Protein AF-A0A1H8ME85-F1 (afdb_monomer)

Structure (mmCIF, N/CA/C/O backbone):
data_AF-A0A1H8ME85-F1
#
_entry.id   AF-A0A1H8ME85-F1
#
loop_
_atom_site.group_PDB
_atom_site.id
_atom_site.type_symbol
_atom_site.label_atom_id
_atom_site.label_alt_id
_atom_site.label_comp_id
_atom_site.label_asym_id
_atom_site.label_entity_id
_atom_site.label_seq_id
_atom_site.pdbx_PDB_ins_code
_atom_site.Cartn_x
_atom_site.Cartn_y
_atom_site.Cartn_z
_atom_site.occupancy
_atom_site.B_iso_or_equiv
_atom_site.auth_seq_id
_atom_site.auth_comp_id
_atom_site.auth_asym_id
_atom_site.auth_atom_id
_atom_site.pdbx_PDB_model_num
ATOM 1 N N . MET A 1 1 ? 3.059 1.669 -31.677 1.00 56.84 1 MET A N 1
ATOM 2 C CA . MET A 1 1 ? 3.477 2.991 -31.169 1.00 56.84 1 MET A CA 1
ATOM 3 C C . MET A 1 1 ? 4.000 2.761 -29.762 1.00 56.84 1 MET A C 1
ATOM 5 O O . MET A 1 1 ? 3.225 2.291 -28.941 1.00 56.84 1 MET A O 1
ATOM 9 N N . MET A 1 2 ? 5.300 2.933 -29.513 1.00 69.56 2 MET A N 1
ATOM 10 C CA . MET A 1 2 ? 5.814 2.888 -28.139 1.00 69.56 2 MET A CA 1
ATOM 11 C C . MET A 1 2 ? 5.448 4.211 -27.466 1.00 69.56 2 MET A C 1
ATOM 13 O O . MET A 1 2 ? 5.669 5.266 -28.057 1.00 69.56 2 MET A O 1
ATOM 17 N N . LEU A 1 3 ? 4.820 4.142 -26.291 1.00 78.06 3 LEU A N 1
ATOM 18 C CA . LEU A 1 3 ? 4.592 5.320 -25.459 1.00 78.06 3 LEU A CA 1
ATOM 19 C C . LEU A 1 3 ? 5.945 5.882 -25.019 1.00 78.06 3 LEU A C 1
ATOM 21 O O . LEU A 1 3 ? 6.878 5.122 -24.758 1.00 78.06 3 LEU A O 1
ATOM 25 N N . ASP A 1 4 ? 6.029 7.206 -24.954 1.00 89.19 4 ASP A N 1
ATOM 26 C CA . ASP A 1 4 ? 7.205 7.908 -24.457 1.00 89.19 4 ASP A CA 1
ATOM 27 C C . ASP A 1 4 ? 7.546 7.430 -23.025 1.00 89.19 4 ASP A C 1
ATOM 29 O O . ASP A 1 4 ? 6.673 7.477 -22.151 1.00 89.19 4 ASP A O 1
ATOM 33 N N . PRO A 1 5 ? 8.776 6.940 -22.766 1.00 86.06 5 PRO A N 1
ATOM 34 C CA . PRO A 1 5 ? 9.148 6.396 -21.460 1.00 86.06 5 PRO A CA 1
ATOM 35 C C . PRO A 1 5 ? 8.969 7.391 -20.310 1.00 86.06 5 PRO A C 1
ATOM 37 O O . PRO A 1 5 ? 8.551 7.002 -19.221 1.00 86.06 5 PRO A O 1
ATOM 40 N N . PHE A 1 6 ? 9.224 8.677 -20.560 1.00 88.94 6 PHE A N 1
ATOM 41 C CA . PHE A 1 6 ? 9.070 9.727 -19.558 1.00 88.94 6 PHE A CA 1
ATOM 42 C C . PHE A 1 6 ? 7.596 9.941 -19.184 1.00 88.94 6 PHE A C 1
ATOM 44 O O . PHE A 1 6 ? 7.257 10.025 -18.001 1.00 88.94 6 PHE A O 1
ATOM 51 N N . LEU A 1 7 ? 6.690 9.930 -20.165 1.00 92.06 7 LEU A N 1
ATOM 52 C CA . LEU A 1 7 ? 5.249 9.974 -19.915 1.00 92.06 7 LEU A CA 1
ATOM 53 C C . LEU A 1 7 ? 4.768 8.764 -19.097 1.00 92.06 7 LEU A C 1
ATOM 55 O O . LEU A 1 7 ? 3.964 8.929 -18.176 1.00 92.06 7 LEU A O 1
ATOM 59 N N . VAL A 1 8 ? 5.262 7.559 -19.403 1.00 89.69 8 VAL A N 1
ATOM 60 C CA . VAL A 1 8 ? 4.921 6.336 -18.653 1.00 89.69 8 VAL A CA 1
ATOM 61 C C . VAL A 1 8 ? 5.352 6.452 -17.189 1.00 89.69 8 VAL A C 1
ATOM 63 O O . VAL A 1 8 ? 4.570 6.110 -16.300 1.00 89.69 8 VAL A O 1
ATOM 66 N N . GLU A 1 9 ? 6.548 6.979 -16.918 1.00 90.81 9 GLU A N 1
ATOM 67 C CA . GLU A 1 9 ? 7.016 7.196 -15.546 1.00 90.81 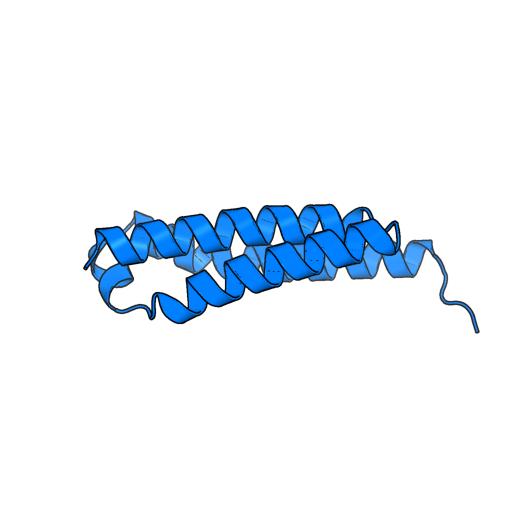9 GLU A CA 1
ATOM 68 C C . GLU A 1 9 ? 6.153 8.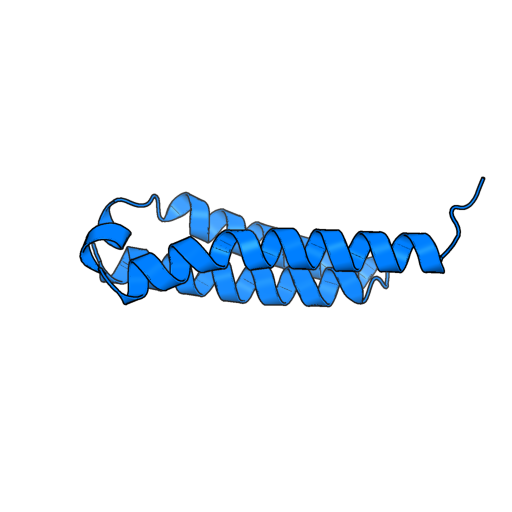209 -14.786 1.00 90.81 9 GLU A C 1
ATOM 70 O O . GLU A 1 9 ? 5.737 7.920 -13.664 1.00 90.81 9 GLU A O 1
ATOM 75 N N . ILE A 1 10 ? 5.821 9.360 -15.382 1.00 94.94 10 ILE A N 1
ATOM 76 C CA . ILE A 1 10 ? 4.9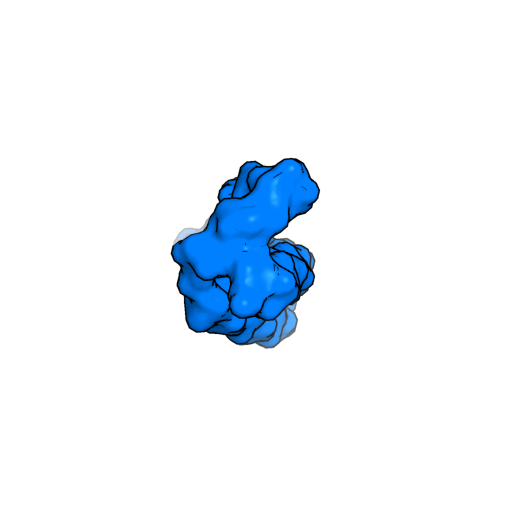70 10.378 -14.737 1.00 94.94 10 ILE A CA 1
ATOM 77 C C . ILE A 1 10 ? 3.597 9.805 -14.373 1.00 94.94 10 ILE A C 1
ATOM 79 O O . ILE A 1 10 ? 3.089 10.019 -13.265 1.00 94.94 10 ILE A O 1
ATOM 83 N N . VAL A 1 11 ? 2.983 9.060 -15.294 1.00 96.19 11 VAL A N 1
ATOM 84 C CA . VAL A 1 11 ? 1.683 8.430 -15.048 1.00 96.19 11 VAL A CA 1
ATOM 85 C C . VAL A 1 11 ? 1.806 7.376 -13.948 1.00 96.19 11 VAL A C 1
ATOM 87 O O . VAL A 1 11 ? 0.981 7.353 -13.038 1.00 96.19 11 VAL A O 1
ATOM 90 N N . GLY A 1 12 ? 2.864 6.562 -13.967 1.00 94.88 12 GLY A N 1
ATOM 91 C CA . GLY A 1 12 ? 3.132 5.582 -12.916 1.00 94.88 12 GLY A CA 1
ATOM 92 C C . GLY A 1 12 ? 3.279 6.225 -11.535 1.00 94.88 12 GLY A C 1
ATOM 93 O O . GLY A 1 12 ? 2.661 5.768 -10.572 1.00 94.88 12 GLY A O 1
ATOM 94 N N . TRP A 1 13 ? 4.052 7.311 -11.436 1.00 97.38 13 TRP A N 1
ATOM 95 C CA . TRP A 1 13 ? 4.268 8.028 -10.179 1.00 97.38 13 TRP A CA 1
ATOM 96 C C . TRP A 1 13 ? 2.991 8.674 -9.654 1.00 97.38 13 TRP A C 1
ATOM 98 O O . TRP A 1 13 ? 2.676 8.540 -8.472 1.00 97.38 13 TRP A O 1
ATOM 108 N N . SER A 1 14 ? 2.236 9.349 -10.522 1.00 97.75 14 SER A N 1
ATOM 109 C CA . SER A 1 14 ? 0.984 9.997 -10.124 1.00 97.75 14 SER A CA 1
ATOM 110 C C . SER A 1 14 ? -0.067 8.975 -9.682 1.00 97.75 14 SER A C 1
ATOM 112 O O . SER A 1 14 ? -0.647 9.134 -8.609 1.00 97.75 14 SER A O 1
ATOM 114 N N . ALA A 1 15 ? -0.242 7.877 -10.425 1.00 96.94 15 ALA A N 1
ATOM 115 C CA . ALA A 1 15 ? -1.160 6.801 -10.057 1.00 96.94 15 ALA A CA 1
ATOM 116 C C . ALA A 1 15 ? -0.772 6.134 -8.727 1.00 96.94 15 ALA A C 1
ATOM 118 O O . ALA A 1 15 ? -1.628 5.923 -7.862 1.00 96.94 15 ALA A O 1
ATOM 119 N N . GLY A 1 16 ? 0.517 5.835 -8.540 1.00 97.25 16 GLY A N 1
ATOM 120 C CA . GLY A 1 16 ? 1.032 5.261 -7.301 1.00 97.25 16 GLY A CA 1
ATOM 121 C C . GLY A 1 16 ? 0.807 6.176 -6.097 1.00 97.25 16 GLY A C 1
ATOM 122 O O . GLY A 1 16 ? 0.314 5.725 -5.059 1.00 97.25 16 GLY A O 1
ATOM 123 N N . LEU A 1 17 ? 1.083 7.473 -6.254 1.00 97.94 17 LEU A N 1
ATOM 124 C CA . LEU A 1 17 ? 0.877 8.469 -5.207 1.00 97.94 17 LEU A CA 1
ATOM 125 C C . LEU A 1 17 ? -0.602 8.597 -4.837 1.00 97.94 17 LEU A C 1
ATOM 127 O O . LEU A 1 17 ? -0.937 8.557 -3.655 1.00 97.94 17 LEU A O 1
ATOM 131 N N . THR A 1 18 ? -1.496 8.695 -5.823 1.00 98.19 18 THR A N 1
ATOM 132 C CA . THR A 1 18 ? -2.942 8.778 -5.579 1.00 98.19 18 THR A CA 1
ATOM 133 C C . THR A 1 18 ? -3.457 7.559 -4.812 1.00 98.19 18 THR A C 1
ATOM 135 O O . THR A 1 18 ? -4.179 7.726 -3.829 1.00 98.19 18 THR A O 1
ATOM 138 N N . ASN A 1 19 ? -3.053 6.348 -5.206 1.00 97.06 19 ASN A N 1
ATOM 139 C CA . ASN A 1 19 ? -3.476 5.108 -4.549 1.00 97.06 19 ASN A CA 1
ATOM 140 C C . ASN A 1 19 ? -2.939 4.991 -3.108 1.00 97.06 19 ASN A C 1
ATOM 142 O O . ASN A 1 19 ? -3.646 4.577 -2.187 1.00 97.06 19 ASN A O 1
ATOM 146 N N . LEU A 1 20 ? -1.691 5.402 -2.871 1.00 96.50 20 LEU A N 1
ATOM 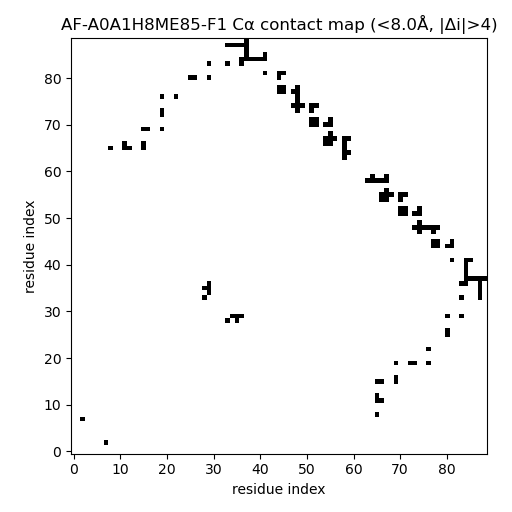147 C CA . LEU A 1 20 ? -1.138 5.419 -1.518 1.00 96.50 20 LEU A CA 1
ATOM 148 C C . LEU A 1 20 ? -1.870 6.443 -0.636 1.00 96.50 20 LEU A C 1
ATOM 150 O O . LEU A 1 20 ? -2.319 6.121 0.468 1.00 96.50 20 LEU A O 1
ATOM 154 N N . CYS A 1 21 ? -2.034 7.669 -1.138 1.00 97.62 21 CYS A N 1
ATOM 155 C CA . CYS A 1 21 ? -2.670 8.763 -0.413 1.00 97.62 21 CYS A CA 1
ATOM 156 C C . CYS A 1 21 ? -4.152 8.506 -0.124 1.00 97.62 21 CYS A C 1
ATOM 158 O O . CYS A 1 21 ? -4.636 8.953 0.915 1.00 97.62 21 CYS A O 1
ATOM 160 N N . SER A 1 22 ? -4.869 7.742 -0.956 1.00 96.94 22 SER A N 1
ATOM 161 C CA . SER A 1 22 ? -6.274 7.408 -0.688 1.00 96.94 22 SER A CA 1
ATOM 162 C C . SER A 1 22 ? -6.468 6.557 0.573 1.00 96.94 22 SER A C 1
ATOM 164 O O . SER A 1 22 ? -7.573 6.502 1.106 1.00 96.94 22 SER A O 1
ATOM 166 N N . SER A 1 23 ? -5.409 5.921 1.084 1.00 96.06 23 SER A N 1
ATOM 167 C CA . SER A 1 23 ? -5.447 5.142 2.331 1.00 96.06 23 SER A CA 1
ATOM 168 C C . SER A 1 23 ? -5.108 5.970 3.582 1.00 96.06 23 SER A C 1
ATOM 170 O O . SER A 1 23 ? -5.404 5.549 4.701 1.00 96.06 23 SER A O 1
ATOM 172 N N . VAL A 1 24 ? -4.525 7.165 3.418 1.00 96.44 24 VAL A N 1
ATOM 173 C CA . VAL A 1 24 ? -4.098 8.035 4.530 1.00 96.44 24 VAL A CA 1
ATOM 174 C C . VAL A 1 24 ? -5.267 8.508 5.406 1.00 96.44 24 VAL A C 1
ATOM 176 O O . VAL A 1 24 ? -5.124 8.453 6.628 1.00 96.44 24 VAL A O 1
ATOM 179 N N . PRO A 1 25 ? -6.434 8.926 4.870 1.00 96.44 25 PRO A N 1
ATOM 180 C CA . PRO A 1 25 ? -7.562 9.320 5.713 1.00 96.44 25 PRO A CA 1
ATOM 181 C C . PRO A 1 25 ? -8.008 8.203 6.659 1.00 96.44 25 PRO A C 1
ATOM 183 O O . PRO A 1 25 ? -8.216 8.462 7.842 1.00 96.44 25 PRO A O 1
ATOM 186 N N . GLN A 1 26 ? -8.063 6.959 6.168 1.00 95.94 26 GLN A N 1
ATOM 187 C CA . GLN A 1 26 ? -8.450 5.805 6.981 1.00 95.94 26 GLN A CA 1
ATOM 188 C C . GLN A 1 26 ? -7.432 5.528 8.088 1.00 95.94 26 GLN A C 1
ATOM 190 O O . GLN A 1 26 ? -7.812 5.264 9.227 1.00 95.94 26 GLN A O 1
ATOM 195 N N . LEU A 1 27 ? -6.139 5.631 7.768 1.00 95.81 27 LEU A N 1
ATOM 196 C CA . LEU A 1 27 ? -5.061 5.492 8.742 1.00 95.81 27 LEU A CA 1
ATOM 197 C C . LEU A 1 27 ? -5.199 6.526 9.869 1.00 95.81 27 LEU A C 1
ATOM 199 O O . LEU A 1 27 ? -5.145 6.174 11.049 1.00 95.81 27 LEU A O 1
ATOM 203 N N . LEU A 1 28 ? -5.385 7.798 9.505 1.00 96.50 28 LEU A N 1
ATOM 204 C CA . LEU A 1 28 ? -5.522 8.898 10.459 1.00 96.50 28 LEU A CA 1
ATOM 205 C C . LEU A 1 28 ? -6.799 8.777 11.294 1.00 96.50 28 LEU A C 1
ATOM 207 O O . LEU A 1 28 ? -6.771 9.063 12.490 1.00 96.50 28 LEU A O 1
ATOM 211 N N . GLU A 1 29 ? -7.907 8.347 10.693 1.00 96.56 29 GLU A N 1
ATOM 212 C CA . GLU A 1 29 ? -9.156 8.089 11.408 1.00 96.56 29 GLU A CA 1
ATOM 213 C C . GLU A 1 29 ? -8.973 6.987 12.456 1.00 96.56 29 GLU A C 1
ATOM 215 O O . GLU A 1 29 ? -9.308 7.199 13.621 1.00 96.56 29 GLU A O 1
ATOM 220 N N . ASN A 1 30 ? -8.354 5.865 12.083 1.00 96.75 30 ASN A N 1
ATOM 221 C CA . ASN A 1 30 ? -8.087 4.755 12.997 1.00 96.75 30 ASN A CA 1
ATOM 222 C C . ASN A 1 30 ? -7.166 5.163 14.158 1.00 96.75 30 ASN A C 1
ATOM 224 O O . ASN A 1 30 ? -7.351 4.697 15.278 1.00 96.75 30 ASN A O 1
ATOM 228 N N . LEU A 1 31 ? -6.191 6.049 13.917 1.00 95.44 31 LEU A N 1
ATOM 229 C CA . LEU A 1 31 ? -5.326 6.589 14.974 1.00 95.44 31 LEU A CA 1
ATOM 230 C C . LEU A 1 31 ? -6.084 7.518 15.931 1.00 95.44 31 LEU A C 1
ATOM 232 O O . LEU A 1 31 ? -5.845 7.490 17.134 1.00 95.44 31 LEU A O 1
ATOM 236 N N . ARG A 1 32 ? -6.994 8.348 15.408 1.00 96.81 32 ARG A N 1
ATOM 237 C CA . ARG A 1 32 ? -7.782 9.294 16.215 1.00 96.81 32 ARG A CA 1
ATOM 238 C C . ARG A 1 32 ? -8.904 8.609 16.987 1.00 96.81 32 ARG A C 1
ATOM 240 O O . ARG A 1 32 ? -9.242 9.044 18.084 1.00 96.81 32 ARG A O 1
ATOM 247 N N . LYS A 1 33 ? -9.503 7.568 16.410 1.00 95.94 33 LYS A N 1
ATOM 248 C CA . LYS A 1 33 ? -10.652 6.855 16.969 1.00 95.94 33 LYS A CA 1
ATOM 249 C C . LYS A 1 33 ? -10.480 5.341 16.778 1.00 95.94 33 LYS A C 1
ATOM 251 O O . LYS A 1 33 ? -11.121 4.767 15.900 1.00 95.94 33 LYS A O 1
ATOM 256 N N . PRO A 1 34 ? -9.663 4.672 17.615 1.00 92.88 34 PRO A N 1
ATOM 257 C CA . PRO A 1 34 ? -9.354 3.246 17.458 1.00 92.88 34 PRO A CA 1
ATOM 258 C C . PRO A 1 34 ? -10.583 2.333 17.419 1.00 92.88 34 PRO A C 1
ATOM 260 O O . PRO A 1 34 ? -10.603 1.361 16.673 1.00 92.88 34 PRO A O 1
ATOM 263 N N . SER A 1 35 ? -11.654 2.682 18.141 1.00 93.38 35 SER A N 1
ATOM 264 C CA . SER A 1 35 ? -12.913 1.927 18.104 1.00 93.38 35 SER A CA 1
ATOM 265 C C . SER A 1 35 ? -13.571 1.893 16.718 1.00 93.38 35 SER A C 1
ATOM 267 O O . SER A 1 35 ? -14.275 0.937 16.408 1.00 93.38 35 SER A O 1
ATOM 269 N N . ALA A 1 36 ? -13.313 2.880 15.852 1.00 90.75 36 ALA A N 1
ATOM 270 C CA . ALA A 1 36 ? -13.797 2.871 14.472 1.00 90.75 36 ALA A CA 1
ATOM 271 C C . ALA A 1 36 ? -13.111 1.789 13.617 1.00 90.75 36 ALA A C 1
ATOM 273 O O . ALA A 1 36 ? -13.730 1.252 12.697 1.00 90.75 36 ALA A O 1
ATOM 274 N N . ALA A 1 37 ? -11.865 1.419 13.940 1.00 93.69 37 ALA A N 1
ATOM 275 C CA . ALA A 1 37 ? -11.127 0.387 13.212 1.00 93.69 37 ALA A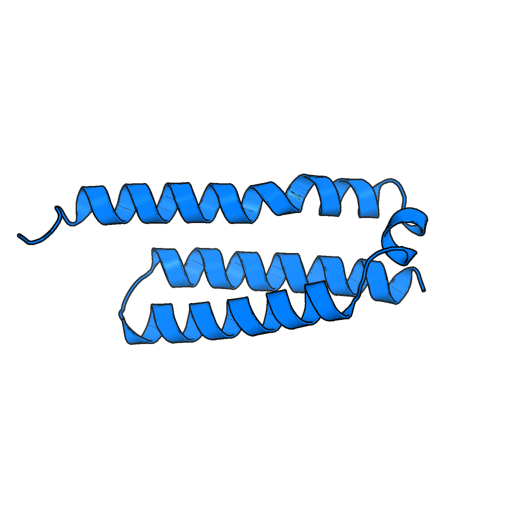 CA 1
ATOM 276 C C . ALA A 1 37 ? -11.766 -1.004 13.372 1.00 93.69 37 ALA A C 1
ATOM 278 O O . ALA A 1 37 ? -11.754 -1.793 12.429 1.00 93.69 37 ALA A O 1
ATOM 279 N N . GLY A 1 38 ? -12.400 -1.291 14.516 1.00 90.62 38 GLY A N 1
ATOM 280 C CA . GLY A 1 38 ? -13.058 -2.579 14.777 1.00 90.62 38 GLY A CA 1
ATOM 281 C C . GLY A 1 38 ? -14.206 -2.907 13.808 1.00 90.62 38 GLY A C 1
ATOM 282 O O . GLY A 1 38 ? -14.503 -4.080 13.571 1.00 90.62 38 GLY A O 1
ATOM 283 N N . HIS A 1 39 ? -14.812 -1.888 13.185 1.00 93.31 39 HIS A N 1
ATOM 284 C CA . HIS A 1 39 ? -15.875 -2.049 12.186 1.00 93.31 39 HIS A CA 1
ATOM 285 C C . HIS A 1 39 ? -15.365 -2.396 10.780 1.00 93.31 39 HIS A C 1
ATOM 287 O O . HIS A 1 39 ? -16.158 -2.741 9.903 1.00 93.31 39 HIS A O 1
ATOM 293 N N . GLN A 1 40 ? -14.057 -2.317 10.534 1.00 93.12 40 GLN A N 1
ATOM 294 C CA . GLN A 1 40 ? -13.485 -2.633 9.229 1.00 93.12 40 GLN A CA 1
ATOM 295 C C . GLN A 1 40 ? -13.317 -4.144 9.040 1.00 93.12 40 GLN A C 1
ATOM 297 O O . GLN A 1 40 ? -13.140 -4.917 9.985 1.00 93.12 40 GLN A O 1
ATOM 302 N N . ASN A 1 41 ? -13.344 -4.580 7.778 1.00 95.81 41 ASN A N 1
ATOM 303 C CA . ASN A 1 41 ? -13.116 -5.977 7.434 1.00 95.81 41 ASN A CA 1
ATOM 304 C C . ASN A 1 41 ? -11.600 -6.276 7.382 1.00 95.81 41 ASN A C 1
ATOM 306 O O . ASN A 1 41 ? -10.932 -5.797 6.461 1.00 95.81 41 ASN A O 1
ATOM 310 N N . PRO A 1 42 ? -11.043 -7.094 8.300 1.00 95.94 42 PRO A N 1
ATOM 311 C CA . PRO 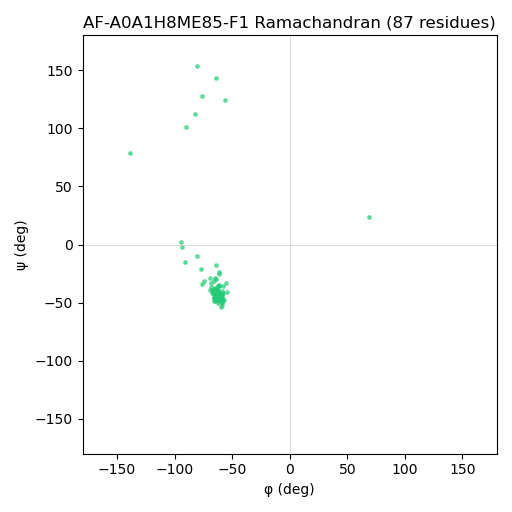A 1 42 ? -9.614 -7.412 8.305 1.00 95.94 42 PRO A CA 1
ATOM 312 C C . PRO A 1 42 ? -9.180 -8.174 7.048 1.00 95.94 42 PRO A C 1
ATOM 314 O O . PRO A 1 42 ? -8.060 -7.986 6.576 1.00 95.94 42 PRO A O 1
ATOM 317 N N . LEU A 1 43 ? -10.070 -8.973 6.445 1.00 97.75 43 LEU A N 1
ATOM 318 C CA . LEU A 1 43 ? -9.760 -9.724 5.229 1.00 97.75 43 LEU A CA 1
ATOM 319 C C . LEU A 1 43 ? -9.425 -8.788 4.063 1.00 97.75 43 LEU A C 1
ATOM 321 O O . LEU A 1 43 ? -8.524 -9.085 3.285 1.00 97.75 43 LEU A O 1
ATOM 325 N N . ARG A 1 44 ? -10.088 -7.627 3.973 1.00 97.12 44 ARG A N 1
ATOM 326 C CA . ARG A 1 44 ? -9.777 -6.615 2.955 1.00 97.12 44 ARG A CA 1
ATOM 327 C C . ARG A 1 44 ? -8.324 -6.155 3.071 1.00 97.12 44 ARG A C 1
ATOM 329 O O . ARG A 1 44 ? -7.606 -6.174 2.077 1.00 97.12 44 ARG A O 1
ATOM 336 N N . ASN A 1 45 ? -7.895 -5.756 4.270 1.00 97.19 45 ASN A N 1
ATOM 337 C CA . ASN A 1 45 ? -6.547 -5.224 4.487 1.00 97.19 45 ASN A CA 1
ATOM 338 C C . ASN A 1 45 ? -5.479 -6.319 4.302 1.00 97.19 45 ASN A C 1
ATOM 340 O O . ASN A 1 45 ? -4.432 -6.056 3.717 1.00 97.19 45 ASN A O 1
ATOM 344 N N . ALA A 1 46 ? -5.769 -7.562 4.707 1.00 98.25 46 ALA A N 1
ATOM 345 C CA . ALA A 1 46 ? -4.889 -8.709 4.474 1.00 98.25 46 ALA A CA 1
ATOM 346 C C . ALA A 1 46 ? -4.718 -9.030 2.979 1.00 98.25 46 ALA A C 1
ATOM 348 O O . ALA A 1 46 ? -3.594 -9.191 2.504 1.00 98.25 46 ALA A O 1
ATOM 349 N N . LEU A 1 47 ? -5.816 -9.068 2.216 1.00 98.44 47 LEU A N 1
ATOM 350 C CA . LEU A 1 47 ? -5.766 -9.279 0.767 1.00 98.44 47 LEU A CA 1
ATOM 351 C C . LEU A 1 47 ? -5.071 -8.119 0.051 1.00 98.44 47 LEU A C 1
ATOM 353 O O . LEU A 1 47 ? -4.313 -8.355 -0.884 1.00 98.44 47 LEU A O 1
ATOM 357 N N . GLN A 1 48 ? -5.271 -6.879 0.502 1.00 97.88 48 GLN A N 1
ATOM 358 C CA . GLN A 1 48 ? -4.575 -5.721 -0.051 1.00 97.88 48 GLN A CA 1
ATOM 359 C C . GLN A 1 48 ? -3.064 -5.787 0.211 1.00 97.88 48 GLN A C 1
ATOM 361 O O . GLN A 1 48 ? -2.279 -5.513 -0.694 1.00 97.88 48 GLN A O 1
ATOM 366 N N . ALA A 1 49 ? -2.640 -6.204 1.408 1.00 98.31 49 ALA A N 1
ATOM 367 C CA . ALA A 1 49 ? -1.232 -6.459 1.703 1.00 98.31 49 ALA A CA 1
ATOM 368 C C . ALA A 1 49 ? -0.657 -7.560 0.789 1.00 98.31 49 ALA A C 1
ATOM 370 O O . ALA A 1 49 ? 0.366 -7.345 0.139 1.00 98.31 49 ALA A O 1
ATOM 371 N N . GLY A 1 50 ? -1.346 -8.698 0.658 1.00 98.44 50 GLY A N 1
ATOM 372 C CA . GLY A 1 50 ? -0.931 -9.778 -0.243 1.00 98.44 50 GLY A CA 1
ATOM 373 C C . GLY A 1 50 ? -0.841 -9.341 -1.710 1.00 98.44 50 GLY A C 1
ATOM 374 O O . GLY A 1 50 ? 0.161 -9.602 -2.373 1.00 98.44 50 GLY A O 1
ATOM 375 N N . GLY A 1 51 ? -1.842 -8.609 -2.202 1.00 98.38 51 GLY A N 1
ATOM 376 C CA . GLY A 1 51 ? -1.855 -8.067 -3.561 1.00 98.38 51 GLY A CA 1
ATOM 377 C C . GLY A 1 51 ? -0.720 -7.072 -3.812 1.00 98.38 51 GLY A C 1
ATOM 378 O O . GLY A 1 51 ? -0.089 -7.111 -4.863 1.00 98.38 51 GLY A O 1
ATOM 379 N N . ASN A 1 52 ? -0.390 -6.226 -2.835 1.00 98.56 52 ASN A N 1
ATOM 380 C CA . ASN A 1 52 ? 0.755 -5.321 -2.931 1.00 98.56 52 ASN A CA 1
ATOM 381 C C . ASN A 1 52 ? 2.097 -6.076 -2.978 1.00 98.56 52 ASN A C 1
ATOM 383 O O . ASN A 1 52 ? 2.962 -5.710 -3.765 1.00 98.56 52 ASN A O 1
ATOM 387 N N . LEU A 1 53 ? 2.272 -7.174 -2.233 1.00 98.44 53 LEU A N 1
ATOM 388 C CA . LEU A 1 53 ? 3.468 -8.021 -2.380 1.00 98.44 53 LEU A CA 1
ATOM 389 C C . LEU A 1 53 ? 3.563 -8.661 -3.771 1.00 98.44 53 LEU A C 1
ATOM 391 O O . LEU A 1 53 ? 4.648 -8.726 -4.348 1.00 98.44 53 LEU A O 1
ATOM 395 N N . GLN A 1 54 ? 2.435 -9.099 -4.335 1.00 98.56 54 GLN A N 1
ATOM 396 C CA . GLN A 1 54 ? 2.393 -9.622 -5.704 1.00 98.56 54 GLN A CA 1
ATOM 397 C C . GLN A 1 54 ? 2.771 -8.540 -6.725 1.00 98.56 54 GLN A C 1
ATOM 399 O O . GLN A 1 54 ? 3.590 -8.797 -7.607 1.00 98.56 54 GLN A O 1
ATOM 404 N N . TRP A 1 55 ? 2.248 -7.318 -6.576 1.00 98.25 55 TRP A N 1
ATOM 405 C CA . TRP A 1 55 ? 2.620 -6.178 -7.419 1.00 98.25 55 TRP A CA 1
ATOM 406 C C . TRP A 1 55 ? 4.093 -5.798 -7.292 1.00 98.25 55 TRP A C 1
ATOM 408 O O . TRP A 1 55 ? 4.707 -5.447 -8.296 1.00 98.25 55 TRP A O 1
ATOM 418 N N . PHE A 1 56 ? 4.674 -5.910 -6.097 1.00 98.38 56 PHE A N 1
ATOM 419 C CA . PHE A 1 56 ? 6.104 -5.704 -5.891 1.00 98.38 56 PHE A CA 1
ATOM 420 C C . PHE A 1 56 ? 6.923 -6.736 -6.673 1.00 98.38 56 PHE A C 1
ATOM 422 O O . PHE A 1 56 ? 7.803 -6.366 -7.446 1.00 98.38 56 PHE A O 1
ATOM 429 N N . GLY A 1 57 ? 6.595 -8.025 -6.528 1.00 98.38 57 GLY A N 1
ATOM 430 C CA . GLY A 1 57 ? 7.260 -9.097 -7.271 1.00 98.38 57 GLY A CA 1
ATOM 431 C C . GLY A 1 57 ? 7.124 -8.923 -8.785 1.00 98.38 57 GLY A C 1
ATOM 432 O O . GLY A 1 57 ? 8.093 -9.101 -9.520 1.00 98.38 57 GLY A O 1
ATOM 433 N N . TYR A 1 58 ? 5.950 -8.502 -9.255 1.00 98.19 58 TYR A N 1
ATOM 434 C CA . TYR A 1 58 ? 5.736 -8.186 -10.664 1.00 98.19 58 TYR A CA 1
ATOM 435 C C . TYR A 1 58 ? 6.574 -6.992 -11.134 1.00 98.19 58 TYR A C 1
ATOM 437 O O . TYR A 1 58 ? 7.280 -7.113 -12.133 1.00 98.19 58 TYR A O 1
ATOM 445 N N . GLY A 1 59 ? 6.562 -5.881 -10.391 1.00 97.25 59 GLY A N 1
ATOM 446 C CA . GLY A 1 59 ? 7.389 -4.704 -10.664 1.00 97.25 59 GLY A CA 1
ATOM 447 C C . GLY A 1 59 ? 8.873 -5.053 -10.767 1.00 97.25 59 GLY A C 1
ATOM 448 O O . GLY A 1 59 ? 9.550 -4.601 -11.689 1.00 97.25 59 GLY A O 1
ATOM 449 N N . TRP A 1 60 ? 9.352 -5.934 -9.884 1.00 98.12 60 TRP A N 1
ATOM 450 C CA . TRP A 1 60 ? 10.720 -6.442 -9.904 1.00 98.12 60 TRP A CA 1
ATOM 451 C C . TRP A 1 60 ? 11.028 -7.230 -11.182 1.00 98.12 60 TRP A C 1
ATOM 453 O O . TRP A 1 60 ? 12.037 -6.965 -11.832 1.00 98.12 60 TRP A O 1
ATOM 463 N N . MET A 1 61 ? 10.148 -8.155 -11.586 1.00 98.31 61 MET A N 1
ATOM 464 C CA . MET A 1 61 ? 10.332 -8.968 -12.799 1.00 98.31 61 MET A CA 1
ATOM 465 C C . MET A 1 61 ? 10.391 -8.132 -14.082 1.00 98.31 61 MET A C 1
ATOM 467 O O . MET A 1 61 ? 11.124 -8.489 -15.001 1.00 98.31 61 MET A O 1
ATOM 471 N N . ILE A 1 62 ? 9.639 -7.031 -14.152 1.00 96.31 62 ILE A N 1
ATOM 472 C CA . ILE A 1 62 ? 9.605 -6.158 -15.336 1.00 96.31 62 ILE A CA 1
ATOM 473 C C . ILE A 1 62 ? 10.570 -4.966 -15.248 1.00 96.31 62 ILE A C 1
ATOM 475 O O . ILE A 1 62 ? 10.576 -4.122 -16.142 1.00 96.31 62 ILE A O 1
ATOM 479 N N . GLY A 1 63 ? 11.355 -4.857 -14.171 1.00 94.56 63 GLY A N 1
ATOM 480 C CA . GLY A 1 63 ? 12.296 -3.753 -13.964 1.00 94.56 63 GLY A CA 1
ATOM 481 C C . GLY A 1 63 ? 11.642 -2.387 -13.707 1.00 94.56 63 GLY A C 1
ATOM 482 O O 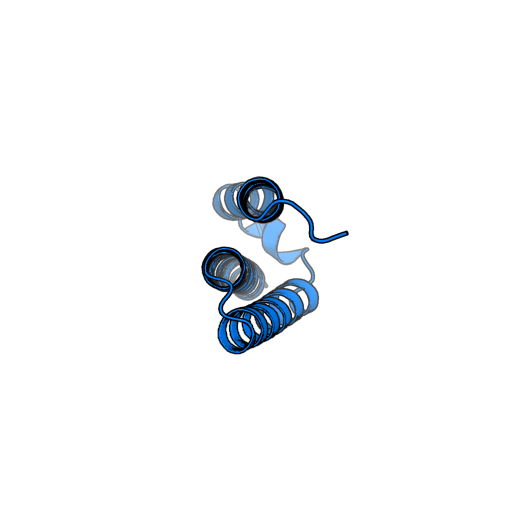. GLY A 1 63 ? 12.269 -1.359 -13.949 1.00 94.56 63 GLY A O 1
ATOM 483 N N . SER A 1 64 ? 10.396 -2.342 -13.223 1.00 94.56 64 SER A N 1
ATOM 484 C CA . SER A 1 64 ? 9.693 -1.088 -12.923 1.00 94.56 64 SER A CA 1
ATOM 485 C C . SER A 1 64 ? 9.943 -0.634 -11.484 1.00 94.56 64 SER A C 1
ATOM 487 O O . SER A 1 64 ? 9.306 -1.105 -10.537 1.00 94.56 64 SER A O 1
ATOM 489 N N . SER A 1 65 ? 10.843 0.337 -11.317 1.00 94.94 65 SER A N 1
ATOM 490 C CA . SER A 1 65 ? 11.162 0.943 -10.016 1.00 94.94 65 SER A CA 1
ATOM 491 C C . SER A 1 65 ? 9.936 1.582 -9.354 1.00 94.94 65 SER A C 1
ATOM 493 O O . SER A 1 65 ? 9.697 1.373 -8.165 1.00 94.94 65 SER A O 1
ATOM 495 N N . VAL A 1 66 ? 9.121 2.301 -10.130 1.00 96.38 66 VAL A N 1
ATOM 496 C CA . VAL A 1 66 ? 7.905 2.981 -9.661 1.00 96.38 66 VAL A CA 1
ATOM 497 C C . VAL A 1 66 ? 6.916 1.989 -9.055 1.00 96.38 66 VAL A C 1
ATOM 499 O O . VAL A 1 66 ? 6.412 2.204 -7.952 1.00 96.38 66 VAL A O 1
ATOM 502 N N . MET A 1 67 ? 6.678 0.867 -9.739 1.00 96.94 67 MET A N 1
ATOM 503 C CA . MET A 1 67 ? 5.788 -0.176 -9.233 1.00 96.94 67 MET A CA 1
ATOM 504 C C . MET A 1 67 ? 6.331 -0.798 -7.952 1.00 96.94 67 MET A C 1
ATOM 506 O O . MET A 1 67 ? 5.575 -0.935 -6.996 1.00 96.94 67 MET A O 1
ATOM 510 N N . CYS A 1 68 ? 7.629 -1.108 -7.892 1.00 98.06 68 CYS A N 1
ATOM 511 C CA . CYS A 1 68 ? 8.256 -1.629 -6.678 1.00 98.06 68 CYS A CA 1
ATOM 512 C C . CYS A 1 68 ? 8.078 -0.677 -5.487 1.00 98.06 68 CYS A C 1
ATOM 514 O O . CYS A 1 68 ? 7.668 -1.107 -4.410 1.00 98.06 68 CYS A O 1
ATOM 516 N N . VAL A 1 69 ? 8.341 0.620 -5.674 1.00 98.12 69 VAL A N 1
ATOM 517 C CA . VAL A 1 69 ? 8.223 1.623 -4.606 1.00 98.12 69 VAL A CA 1
ATOM 518 C C . VAL A 1 69 ? 6.795 1.681 -4.069 1.00 98.12 69 VAL A C 1
ATOM 520 O O . VAL A 1 69 ? 6.580 1.517 -2.867 1.00 98.12 69 VAL A O 1
ATOM 523 N N . PHE A 1 70 ? 5.801 1.871 -4.937 1.00 98.25 70 PHE A N 1
ATOM 524 C CA . PHE A 1 70 ? 4.423 2.042 -4.475 1.00 98.25 70 PHE A CA 1
ATOM 525 C C . PHE A 1 70 ? 3.774 0.751 -3.996 1.00 98.25 70 PHE A C 1
ATOM 527 O O . PHE A 1 70 ? 2.974 0.796 -3.063 1.00 98.25 70 PHE A O 1
ATOM 534 N N . ALA A 1 71 ? 4.145 -0.395 -4.560 1.00 98.31 71 ALA A N 1
ATOM 535 C CA . ALA A 1 71 ? 3.703 -1.686 -4.059 1.00 98.31 71 ALA A CA 1
ATOM 536 C C . ALA A 1 71 ? 4.241 -1.942 -2.643 1.00 98.31 71 ALA A C 1
ATOM 538 O O . ALA A 1 71 ? 3.484 -2.342 -1.761 1.00 98.31 71 ALA A O 1
ATOM 539 N N . LEU A 1 72 ? 5.514 -1.629 -2.373 1.00 98.50 72 LEU A N 1
ATOM 540 C CA . LEU A 1 72 ? 6.085 -1.773 -1.032 1.00 98.50 72 LEU A CA 1
ATOM 541 C C . LEU A 1 72 ? 5.433 -0.814 -0.024 1.00 98.50 72 LEU A C 1
ATOM 543 O O . LEU A 1 72 ? 5.045 -1.233 1.066 1.00 98.50 72 LEU A O 1
ATOM 547 N N . LEU A 1 73 ? 5.253 0.459 -0.389 1.00 98.38 73 LEU A N 1
ATOM 548 C CA . LEU A 1 73 ? 4.565 1.435 0.466 1.00 98.38 73 LEU A CA 1
ATOM 549 C C . LEU A 1 73 ? 3.104 1.037 0.720 1.00 98.38 73 LEU A C 1
ATOM 551 O O . LEU A 1 73 ? 2.623 1.120 1.850 1.00 98.38 73 LEU A O 1
ATOM 555 N N . GLY A 1 74 ? 2.411 0.550 -0.311 1.00 98.31 74 GLY A N 1
ATOM 556 C CA . GLY A 1 74 ? 1.055 0.023 -0.202 1.00 98.31 74 GLY A CA 1
ATOM 557 C C . GLY A 1 74 ? 0.978 -1.202 0.710 1.00 98.31 74 GLY A C 1
ATOM 558 O O . GLY A 1 74 ? 0.045 -1.313 1.506 1.00 98.31 74 GLY A O 1
ATOM 559 N N . PHE A 1 75 ? 1.961 -2.105 0.645 1.00 98.50 75 PHE A N 1
ATOM 560 C CA . PHE A 1 75 ? 2.059 -3.257 1.543 1.00 98.50 75 PHE A CA 1
ATOM 561 C C . PHE A 1 75 ? 2.198 -2.819 3.004 1.00 98.50 75 PHE A C 1
ATOM 563 O O . PHE A 1 75 ? 1.456 -3.306 3.860 1.00 98.50 75 PHE A O 1
ATOM 570 N N . VAL A 1 76 ? 3.098 -1.873 3.285 1.00 98.38 76 VAL A N 1
ATOM 571 C CA . VAL A 1 76 ? 3.297 -1.325 4.636 1.00 98.38 76 VAL A CA 1
ATOM 572 C C . VAL A 1 76 ? 2.011 -0.672 5.147 1.00 98.38 76 VAL A C 1
ATOM 574 O O . VAL A 1 76 ? 1.562 -0.984 6.249 1.00 98.38 76 VAL A O 1
ATOM 577 N N . MET A 1 77 ? 1.372 0.170 4.330 1.00 98.06 77 MET A N 1
ATOM 578 C CA . MET A 1 77 ? 0.113 0.837 4.674 1.00 98.06 77 MET A CA 1
ATOM 579 C C . MET A 1 77 ? -1.005 -0.170 4.987 1.00 98.06 77 MET A C 1
ATOM 581 O O . MET A 1 77 ? -1.658 -0.075 6.026 1.00 98.06 77 MET A O 1
ATOM 585 N N . ALA A 1 78 ? -1.213 -1.164 4.119 1.00 98.06 78 ALA A N 1
ATOM 586 C CA . ALA A 1 78 ? -2.246 -2.180 4.304 1.00 98.06 78 ALA A CA 1
ATOM 587 C C . ALA A 1 78 ? -1.989 -3.058 5.539 1.00 98.06 78 ALA A C 1
ATOM 589 O O . ALA A 1 78 ? -2.923 -3.372 6.277 1.00 98.06 78 ALA A O 1
ATOM 590 N N . SER A 1 79 ? -0.726 -3.404 5.803 1.00 98.31 79 SER A N 1
ATOM 591 C CA . SER A 1 79 ? -0.334 -4.176 6.989 1.00 98.31 79 SER A CA 1
ATOM 592 C C . SER A 1 79 ? -0.563 -3.385 8.276 1.00 98.31 79 SER A C 1
ATOM 594 O O . SER A 1 79 ? -1.046 -3.936 9.263 1.00 98.31 79 SER A O 1
ATOM 596 N N . TRP A 1 80 ? -0.286 -2.080 8.260 1.00 97.88 80 TRP A N 1
ATOM 597 C CA . TRP A 1 80 ? -0.562 -1.207 9.397 1.00 97.88 80 TRP A CA 1
ATOM 598 C C . TRP A 1 80 ? -2.065 -1.068 9.664 1.00 97.88 80 TRP A C 1
ATOM 600 O O . TRP A 1 80 ? -2.509 -1.217 10.801 1.00 97.88 80 TRP A O 1
ATOM 610 N N . LEU A 1 81 ? -2.869 -0.845 8.619 1.00 97.50 81 LEU A N 1
ATOM 611 C CA . LEU A 1 81 ? -4.330 -0.822 8.735 1.00 97.50 81 LEU A CA 1
ATOM 612 C C . LEU A 1 81 ? -4.863 -2.156 9.270 1.00 97.50 81 LEU A C 1
ATOM 614 O O . LEU A 1 81 ? -5.728 -2.167 10.140 1.00 97.50 81 LEU A O 1
ATOM 618 N N . LEU A 1 82 ? -4.334 -3.288 8.797 1.00 97.94 82 LEU A N 1
ATOM 619 C CA . LEU A 1 82 ? -4.685 -4.604 9.329 1.00 97.94 82 LEU A CA 1
ATOM 620 C C . LEU A 1 82 ? -4.375 -4.702 10.828 1.00 97.94 82 LEU A C 1
ATOM 622 O O . LEU A 1 82 ? -5.242 -5.129 11.587 1.00 97.94 82 LEU A O 1
ATOM 626 N N . ALA A 1 83 ? -3.190 -4.267 11.263 1.00 97.56 83 ALA A N 1
ATOM 627 C CA . ALA A 1 83 ? -2.817 -4.267 12.675 1.00 97.56 83 ALA A CA 1
ATOM 628 C C . ALA A 1 83 ? -3.784 -3.428 13.529 1.00 97.56 83 ALA A C 1
ATOM 630 O O . ALA A 1 83 ? -4.223 -3.895 14.577 1.00 97.56 83 ALA A O 1
ATOM 631 N N . GLN A 1 84 ? -4.186 -2.243 13.057 1.00 96.94 84 GLN A N 1
ATOM 632 C CA . GLN A 1 84 ? -5.178 -1.408 13.748 1.00 96.94 84 GLN A CA 1
ATOM 633 C C . GLN A 1 84 ? -6.534 -2.109 13.887 1.00 96.94 84 GLN A C 1
ATOM 635 O O . GLN A 1 84 ? -7.145 -2.056 14.951 1.00 96.94 84 GLN A O 1
ATOM 640 N N . VAL A 1 85 ? -7.001 -2.787 12.834 1.00 97.12 85 VAL A N 1
ATOM 641 C CA . VAL A 1 85 ? -8.271 -3.529 12.870 1.00 97.12 85 VAL A CA 1
ATOM 642 C C . VAL A 1 85 ? -8.194 -4.717 13.824 1.00 97.12 85 VAL A C 1
ATOM 644 O O . VAL A 1 85 ? -9.140 -4.953 14.567 1.00 97.12 85 VAL A O 1
ATOM 647 N N . LEU A 1 86 ? -7.086 -5.463 13.824 1.00 96.38 86 LEU A N 1
ATOM 648 C CA . LEU A 1 86 ? -6.910 -6.625 14.699 1.00 96.38 86 LEU A CA 1
ATOM 649 C C . LEU A 1 86 ? -6.781 -6.240 16.178 1.00 96.38 86 LEU A C 1
ATOM 651 O O . LEU A 1 86 ? -7.232 -6.995 17.024 1.00 96.38 86 LEU A O 1
ATOM 655 N N . GLN A 1 87 ? -6.193 -5.082 16.489 1.00 95.50 87 GLN A N 1
ATOM 656 C CA . GLN A 1 87 ? -6.079 -4.577 17.865 1.00 95.50 87 GLN A CA 1
ATOM 657 C C . GLN A 1 87 ? -7.383 -3.975 18.405 1.00 95.50 87 GLN A C 1
ATOM 659 O O . GLN A 1 87 ? -7.535 -3.834 19.615 1.00 95.50 87 GLN A O 1
ATOM 664 N N . ALA A 1 88 ? -8.300 -3.577 17.521 1.00 91.94 88 ALA A N 1
ATOM 665 C CA . ALA A 1 88 ? -9.579 -2.972 17.885 1.00 91.94 88 ALA A CA 1
ATOM 666 C C . ALA A 1 88 ? -10.736 -3.984 17.999 1.00 91.94 88 ALA A C 1
ATOM 668 O O . ALA A 1 88 ? -11.862 -3.574 18.290 1.00 91.94 88 ALA A O 1
ATOM 669 N N . LYS A 1 89 ? -10.479 -5.269 17.727 1.00 80.88 89 LYS A N 1
ATOM 670 C CA . LYS A 1 89 ? -11.425 -6.381 17.885 1.00 80.88 89 LYS A CA 1
ATOM 671 C C . LYS A 1 89 ? -11.137 -7.154 19.161 1.00 80.88 89 LYS A C 1
ATOM 673 O O . LYS A 1 89 ? -12.130 -7.600 19.772 1.00 80.88 89 LYS A O 1
#

Foldseek 3Di:
DDPDPVVVVVVLQVVLVVVLVVLVVVLVCCVVPLLVLLPDDLVVLVVQLVVLVVQLVVCVVVVNPSSVVSSVSSNVSSVSSSVSNVVND

Sequence (89 aa):
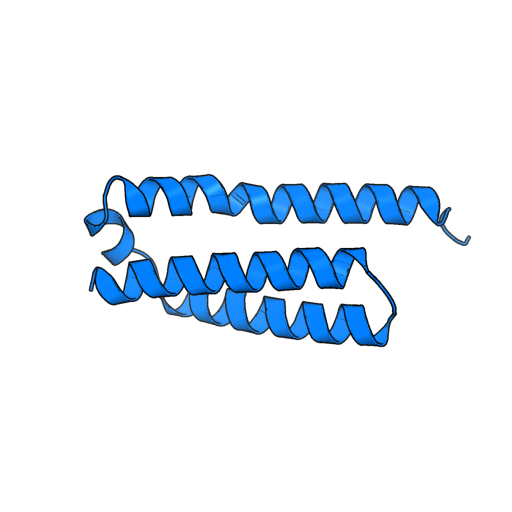MMLDPFLVEIVGWSAGLTNLCSSVPQLLENLRKPSAAGHQNPLRNALQAGGNLQWFGYGWMIGSSVMCVFALLGFVMASWLLAQVLQAK

Mean predicted aligned error: 3.16 Å

Secondary structure (DSSP, 8-state):
-PPPHHHHHHHHHHHHHHHHHTTHHHHHHHHH-HHHHTTS-HHHHHHHHHHHHHHHHHHHHTT-HHHHHHHHHHHHHHHHHHHHHHHT-

Radius of gyration: 15.13 Å; Cα contacts (8 Å, |Δi|>4): 80; chains: 1; bounding box: 28×20×49 Å

Organism: NCBI:txid387096

Solvent-accessible surface area (backbone atoms only — not comparable to full-atom values): 4623 Å² total; per-residue (Å²): 134,83,76,58,68,68,60,53,50,54,51,47,49,52,54,40,48,53,61,49,54,71,49,46,62,59,51,52,46,32,72,77,39,45,73,65,22,40,77,54,65,52,67,59,28,51,51,45,19,52,51,17,50,51,43,21,55,49,15,58,76,72,70,36,65,63,43,29,53,39,16,50,53,38,22,53,53,2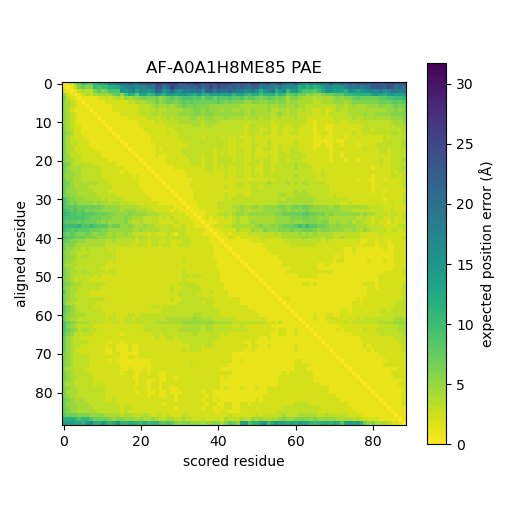2,48,51,50,27,50,48,22,63,73,40,102

pLDDT: mean 95.12, std 6.09, range [56.84, 98.56]

Nearest PDB structures (foldseek):
  4rng-assembly4_C-2  TM=9.379E-01  e=1.288E-02  Thermodesulfovibrio yellowstonii DSM 11347
  4rng-assembly2_D  TM=9.402E-01  e=1.619E-02  Thermodesulfovibrio yellowstonii DSM 11347
  4qnd-assembly1_A  TM=8.977E-01  e=2.557E-02  Vibrio sp. N418
  5uhs-assembly1_B  TM=8.858E-01  e=6.028E-02  Leptospira biflexa serovar Patoc strain 'Patoc 1 (Paris)'
  2yxh-assembly1_B  TM=7.559E-01  e=1.481E+00  Thermotoga maritima MSB8